Protein AF-A0ABD1VN43-F1 (afdb_monomer_lite)

Structure (mmCIF, N/CA/C/O backbone):
data_AF-A0ABD1VN43-F1
#
_entry.id   AF-A0ABD1VN43-F1
#
loop_
_atom_site.group_PDB
_atom_site.id
_atom_site.type_symbol
_atom_site.label_atom_id
_atom_site.label_alt_id
_atom_site.label_comp_id
_atom_site.label_asym_id
_atom_site.label_entity_id
_atom_site.label_seq_id
_atom_site.pdbx_PDB_ins_code
_atom_site.Cartn_x
_atom_site.Cartn_y
_atom_site.Cartn_z
_atom_site.occupancy
_atom_site.B_iso_or_equiv
_atom_site.auth_seq_id
_atom_site.auth_comp_id
_atom_site.auth_asym_id
_atom_site.auth_atom_id
_atom_site.pdbx_PDB_model_num
ATOM 1 N N . MET A 1 1 ? 14.194 6.201 -24.920 1.00 40.09 1 MET A N 1
ATOM 2 C CA . MET A 1 1 ? 13.255 6.025 -23.794 1.00 40.09 1 MET A CA 1
ATOM 3 C C . MET A 1 1 ? 13.513 4.632 -23.262 1.00 40.09 1 MET A C 1
ATOM 5 O O . MET A 1 1 ? 13.203 3.679 -23.962 1.00 40.09 1 MET A O 1
ATOM 9 N N . GLY A 1 2 ? 14.289 4.538 -22.181 1.00 41.59 2 GLY A N 1
ATOM 10 C CA . GLY A 1 2 ? 14.806 3.268 -21.664 1.00 41.59 2 GLY A CA 1
ATOM 11 C C . GLY A 1 2 ? 13.768 2.525 -20.827 1.00 41.59 2 GLY A C 1
ATOM 12 O O . GLY A 1 2 ? 12.825 3.133 -20.332 1.00 41.59 2 GLY A O 1
ATOM 13 N N . ASP A 1 3 ? 13.968 1.222 -20.649 1.00 49.84 3 ASP A N 1
ATOM 14 C CA . ASP A 1 3 ? 13.135 0.312 -19.844 1.00 49.84 3 ASP A CA 1
ATOM 15 C C . ASP A 1 3 ? 13.022 0.675 -18.341 1.00 49.84 3 ASP A C 1
ATOM 17 O O . ASP A 1 3 ? 12.361 -0.036 -17.590 1.00 49.84 3 ASP A O 1
ATOM 21 N N . SER A 1 4 ? 13.616 1.785 -17.886 1.00 60.03 4 SER A N 1
ATOM 22 C CA . SER A 1 4 ? 13.660 2.220 -16.480 1.00 60.03 4 SER A CA 1
ATOM 23 C C . SER A 1 4 ? 12.332 2.725 -15.912 1.00 60.03 4 SER A C 1
ATOM 25 O O . SER A 1 4 ? 12.195 2.820 -14.696 1.00 60.03 4 SER A O 1
ATOM 27 N N . ASP A 1 5 ? 11.360 3.052 -16.765 1.00 73.88 5 ASP A N 1
ATOM 28 C CA . ASP A 1 5 ? 10.098 3.679 -16.340 1.00 73.88 5 ASP A CA 1
ATOM 29 C C . ASP A 1 5 ? 8.959 2.657 -16.197 1.00 73.88 5 ASP A C 1
ATOM 31 O O . ASP A 1 5 ? 7.789 3.029 -16.085 1.00 73.88 5 ASP A O 1
ATOM 35 N N . ARG A 1 6 ? 9.273 1.356 -16.260 1.00 85.12 6 ARG A N 1
ATOM 36 C CA . ARG A 1 6 ? 8.293 0.270 -16.167 1.00 85.12 6 ARG A CA 1
ATOM 37 C C . ARG A 1 6 ? 8.467 -0.536 -14.887 1.00 85.12 6 ARG A C 1
ATOM 39 O O . ARG A 1 6 ? 9.570 -0.878 -14.480 1.00 85.12 6 ARG A O 1
ATOM 46 N N . CYS A 1 7 ? 7.339 -0.925 -14.312 1.00 85.50 7 CYS A N 1
ATOM 47 C CA . CYS A 1 7 ? 7.265 -1.829 -13.179 1.00 85.50 7 CYS A CA 1
ATOM 48 C C . CYS A 1 7 ? 7.878 -3.194 -13.515 1.00 85.50 7 CYS A C 1
ATOM 50 O O . CYS A 1 7 ? 7.360 -3.900 -14.386 1.00 85.50 7 CYS A O 1
ATOM 52 N N . GLY A 1 8 ? 8.888 -3.627 -12.756 1.00 84.69 8 GLY A N 1
ATOM 53 C CA . GLY A 1 8 ? 9.495 -4.958 -12.905 1.00 84.69 8 GLY A CA 1
ATOM 54 C C . GLY A 1 8 ? 8.541 -6.132 -12.626 1.00 84.69 8 GLY A C 1
ATOM 55 O O . GLY A 1 8 ? 8.804 -7.252 -13.050 1.00 84.69 8 GLY A O 1
ATOM 56 N N . PHE A 1 9 ? 7.401 -5.892 -11.964 1.00 86.12 9 PHE A N 1
ATOM 57 C CA . PHE A 1 9 ? 6.407 -6.931 -11.659 1.00 86.12 9 PHE A CA 1
ATOM 58 C C . PHE A 1 9 ? 5.273 -7.045 -12.681 1.00 86.12 9 PHE A C 1
ATOM 60 O O . PHE A 1 9 ? 4.694 -8.119 -12.831 1.00 86.12 9 PHE A O 1
ATOM 67 N N . CYS A 1 10 ? 4.883 -5.948 -13.339 1.00 89.81 10 CYS A N 1
ATOM 68 C CA . CYS A 1 10 ? 3.709 -5.957 -14.224 1.00 89.81 10 CYS A CA 1
ATOM 69 C C . CYS A 1 10 ? 3.859 -5.159 -15.527 1.00 89.81 10 CYS A C 1
ATOM 71 O O . CYS A 1 10 ? 2.907 -5.084 -16.304 1.00 89.81 10 CYS A O 1
ATOM 73 N N . GLY A 1 11 ? 5.020 -4.546 -15.770 1.00 85.38 11 GLY A N 1
ATOM 74 C CA . GLY A 1 11 ? 5.372 -3.877 -17.024 1.00 85.38 11 GLY A CA 1
ATOM 75 C C . GLY A 1 11 ? 4.639 -2.563 -17.321 1.00 85.38 11 GLY A C 1
ATOM 76 O O . GLY A 1 11 ? 4.839 -1.993 -18.400 1.00 85.38 11 GLY A O 1
ATOM 77 N N . ARG A 1 12 ? 3.782 -2.076 -16.411 1.00 89.31 12 ARG A N 1
ATOM 78 C CA . ARG A 1 12 ? 3.104 -0.770 -16.533 1.00 89.31 12 ARG A CA 1
ATOM 79 C C . ARG A 1 12 ? 4.039 0.379 -16.173 1.00 89.31 12 ARG A C 1
ATOM 81 O O . ARG A 1 12 ? 5.050 0.153 -15.524 1.00 89.31 12 ARG A O 1
ATOM 88 N N . VAL A 1 13 ? 3.674 1.593 -16.586 1.00 87.25 13 VAL A N 1
ATOM 89 C CA . VAL A 1 13 ? 4.410 2.815 -16.232 1.00 87.25 13 VAL A CA 1
ATOM 90 C C . VAL A 1 13 ? 4.478 2.967 -14.718 1.00 87.25 13 VAL A C 1
ATOM 92 O O . VAL A 1 13 ? 3.467 2.819 -14.022 1.00 87.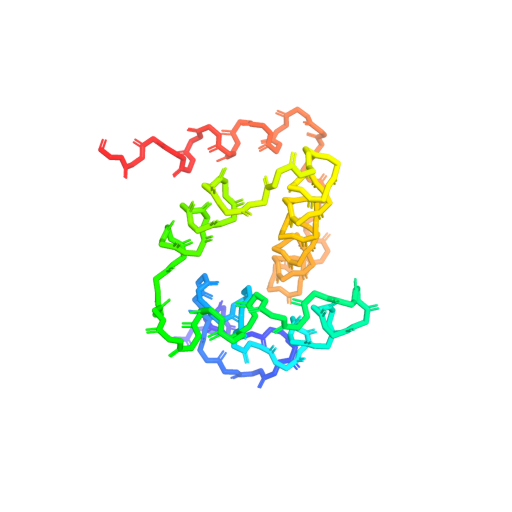25 13 VAL A O 1
ATOM 95 N N . GLU A 1 14 ? 5.679 3.256 -14.242 1.00 84.62 14 GLU A N 1
ATOM 96 C CA . GLU A 1 14 ? 5.994 3.325 -12.833 1.00 84.62 14 GLU A CA 1
ATOM 97 C C . GLU A 1 14 ? 5.598 4.662 -12.205 1.00 84.62 14 GLU A C 1
ATOM 99 O O . GLU A 1 14 ? 5.748 5.730 -12.795 1.00 84.62 14 GLU A O 1
ATOM 104 N N . SER A 1 15 ? 5.079 4.600 -10.981 1.00 87.38 15 SER A N 1
ATOM 105 C CA . SER A 1 15 ? 4.807 5.762 -10.135 1.00 87.38 15 SER A CA 1
ATOM 106 C C . SER A 1 15 ? 4.654 5.304 -8.689 1.00 87.38 15 SER A C 1
ATOM 108 O O . SER A 1 15 ? 4.318 4.152 -8.437 1.00 87.38 15 SER A O 1
ATOM 110 N N . THR A 1 16 ? 4.789 6.203 -7.716 1.00 86.19 16 THR A N 1
ATOM 111 C CA . THR A 1 16 ? 4.587 5.855 -6.297 1.00 86.19 16 THR A CA 1
ATOM 112 C C . THR A 1 16 ? 3.205 5.243 -6.037 1.00 86.19 16 THR A C 1
ATOM 114 O O . THR A 1 16 ? 3.074 4.244 -5.331 1.00 86.19 16 THR A O 1
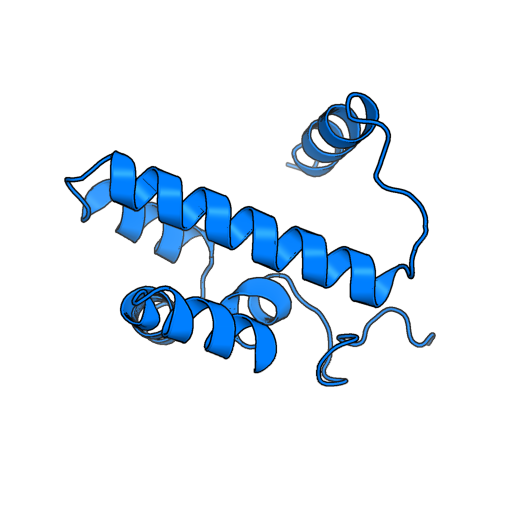ATOM 117 N N . ALA A 1 17 ? 2.164 5.793 -6.669 1.00 88.69 17 ALA A N 1
ATOM 118 C CA . ALA A 1 17 ? 0.815 5.238 -6.632 1.00 88.69 17 ALA A CA 1
ATOM 119 C C . ALA A 1 17 ? 0.754 3.821 -7.226 1.00 88.69 17 ALA A C 1
ATOM 121 O O . ALA A 1 17 ? 0.083 2.934 -6.686 1.00 88.69 17 ALA A O 1
ATOM 122 N N . HIS A 1 18 ? 1.473 3.598 -8.327 1.00 90.81 18 HIS A N 1
ATOM 123 C CA . HIS A 1 18 ? 1.590 2.287 -8.935 1.00 90.81 18 HIS A CA 1
ATOM 124 C C . HIS A 1 18 ? 2.278 1.285 -8.006 1.00 90.81 18 HIS A C 1
ATOM 126 O O . HIS A 1 18 ? 1.645 0.288 -7.648 1.00 90.81 18 HIS A O 1
ATOM 132 N N . ALA A 1 19 ? 3.510 1.579 -7.583 1.00 91.25 19 ALA A N 1
ATOM 133 C CA . ALA A 1 19 ? 4.328 0.735 -6.721 1.00 91.25 19 ALA A CA 1
ATOM 134 C C . ALA A 1 19 ? 3.590 0.294 -5.456 1.00 91.25 19 ALA A C 1
ATOM 136 O O . ALA A 1 19 ? 3.666 -0.869 -5.071 1.00 91.25 19 ALA A O 1
ATOM 137 N N . LEU A 1 20 ? 2.861 1.216 -4.818 1.00 92.19 20 LEU A N 1
ATOM 138 C CA . LEU A 1 20 ? 2.267 0.983 -3.504 1.00 92.19 20 LEU A CA 1
ATOM 139 C C . LEU A 1 20 ? 0.840 0.427 -3.555 1.00 92.19 20 LEU A C 1
ATOM 141 O O . LEU A 1 20 ? 0.483 -0.368 -2.687 1.00 92.19 20 LEU A O 1
ATOM 145 N N . PHE A 1 21 ? 0.015 0.816 -4.535 1.00 93.62 21 PHE A N 1
ATOM 146 C CA . PHE A 1 21 ? -1.431 0.534 -4.488 1.00 93.62 21 PHE A CA 1
ATOM 147 C C . PHE A 1 21 ? -2.008 -0.079 -5.764 1.00 93.62 21 PHE A C 1
ATOM 149 O O . PHE A 1 21 ? -2.961 -0.863 -5.702 1.00 93.62 21 PHE A O 1
ATOM 156 N N . GLN A 1 22 ? -1.480 0.263 -6.942 1.00 93.38 22 GLN A N 1
ATOM 157 C CA . GLN A 1 22 ? -2.094 -0.179 -8.198 1.00 93.38 22 GLN A CA 1
ATOM 158 C C . GLN A 1 22 ? -1.461 -1.456 -8.759 1.00 93.38 22 GLN A C 1
ATOM 160 O O . GLN A 1 22 ? -2.159 -2.215 -9.448 1.00 93.38 22 GLN A O 1
ATOM 165 N N . CYS A 1 23 ? -0.173 -1.692 -8.490 1.00 94.44 23 CYS A N 1
ATOM 166 C CA . CYS A 1 23 ? 0.570 -2.869 -8.926 1.00 94.44 23 CYS A CA 1
ATOM 167 C C . CYS A 1 23 ? -0.130 -4.159 -8.450 1.00 94.44 23 CYS A C 1
ATOM 169 O O . CYS A 1 23 ? -0.504 -4.249 -7.277 1.00 94.44 23 CYS A O 1
ATOM 171 N N . PRO A 1 24 ? -0.343 -5.167 -9.325 1.00 94.94 24 PRO A N 1
ATOM 172 C CA . PRO A 1 24 ? -0.962 -6.432 -8.929 1.00 94.94 24 PRO A CA 1
ATOM 173 C C . PRO A 1 24 ? -0.220 -7.126 -7.783 1.00 94.94 24 PRO A C 1
ATOM 175 O O . PRO A 1 24 ? -0.862 -7.669 -6.887 1.00 94.94 24 PRO A O 1
ATOM 178 N N . TRP A 1 25 ? 1.114 -7.046 -7.782 1.00 94.38 25 TRP A N 1
ATOM 179 C CA . TRP A 1 25 ? 1.947 -7.588 -6.713 1.00 94.38 25 TRP A CA 1
ATOM 180 C C . TRP A 1 25 ? 1.703 -6.861 -5.383 1.00 94.38 25 TRP A C 1
ATOM 182 O O . TRP A 1 25 ? 1.385 -7.500 -4.383 1.00 94.38 25 TRP A O 1
ATOM 192 N N . ALA A 1 26 ? 1.720 -5.525 -5.381 1.00 93.50 26 ALA A N 1
ATOM 193 C CA . ALA A 1 26 ? 1.425 -4.739 -4.182 1.00 93.50 26 ALA A CA 1
ATOM 194 C C . ALA A 1 26 ? 0.015 -5.029 -3.636 1.00 93.50 26 ALA A C 1
ATOM 196 O O . ALA A 1 26 ? -0.168 -5.239 -2.439 1.00 93.50 26 ALA A O 1
ATOM 197 N N . LYS A 1 27 ? -0.989 -5.130 -4.517 1.00 95.44 27 LYS A N 1
ATOM 198 C CA . LYS A 1 27 ? -2.359 -5.528 -4.148 1.00 95.44 27 LYS A CA 1
ATOM 199 C C . LYS A 1 27 ? -2.409 -6.899 -3.471 1.00 95.44 27 LYS A C 1
ATOM 201 O O . LYS A 1 27 ? -3.157 -7.059 -2.507 1.00 95.44 27 LYS A O 1
ATOM 206 N N . ALA A 1 28 ? -1.637 -7.871 -3.956 1.00 93.88 28 ALA A N 1
ATOM 207 C CA . ALA A 1 28 ? -1.538 -9.180 -3.321 1.00 93.88 28 ALA A CA 1
ATOM 208 C C . ALA A 1 28 ? -0.961 -9.065 -1.902 1.00 93.88 28 ALA A C 1
ATOM 210 O O . ALA A 1 28 ? -1.574 -9.586 -0.976 1.00 93.88 28 ALA A O 1
ATOM 211 N N . MET A 1 29 ? 0.106 -8.282 -1.704 1.00 93.88 29 MET A N 1
ATOM 212 C CA . MET A 1 29 ? 0.702 -8.049 -0.377 1.00 93.88 29 MET A CA 1
ATOM 213 C C . MET A 1 29 ? -0.295 -7.435 0.616 1.00 93.88 29 MET A C 1
ATOM 215 O O . MET A 1 29 ? -0.435 -7.917 1.739 1.00 93.88 29 MET A O 1
ATOM 219 N N . TRP A 1 30 ? -1.064 -6.424 0.197 1.00 95.00 30 TRP A N 1
ATOM 220 C CA . TRP A 1 30 ? -2.124 -5.848 1.035 1.00 95.00 30 TRP A CA 1
ATOM 221 C C . TRP A 1 30 ? -3.213 -6.858 1.395 1.00 95.00 30 TRP A C 1
ATOM 223 O O . TRP A 1 30 ? -3.724 -6.852 2.515 1.00 95.00 30 TRP A O 1
ATOM 233 N N . LYS A 1 31 ? -3.590 -7.719 0.446 1.00 94.06 31 LYS A N 1
ATOM 234 C CA . LYS A 1 31 ? -4.600 -8.756 0.660 1.00 94.06 31 LYS A CA 1
ATOM 235 C C . LYS A 1 31 ? -4.098 -9.838 1.620 1.00 94.06 31 LYS A C 1
ATOM 237 O O . LYS A 1 31 ? -4.827 -10.196 2.539 1.00 94.06 31 LYS A O 1
ATOM 242 N N . GLU A 1 32 ? -2.876 -10.324 1.423 1.00 94.38 32 GLU A N 1
ATOM 243 C CA . GLU A 1 32 ? -2.235 -11.349 2.258 1.00 94.38 32 GLU A CA 1
ATOM 244 C C . GLU A 1 32 ? -2.015 -10.869 3.694 1.00 94.38 32 GLU A C 1
ATOM 246 O O . GLU A 1 32 ? -2.243 -11.623 4.635 1.00 94.38 32 GLU A O 1
ATOM 251 N N . ALA A 1 33 ? -1.684 -9.590 3.878 1.00 90.69 33 ALA A N 1
ATOM 252 C CA . ALA A 1 33 ? -1.569 -8.974 5.196 1.00 90.69 33 ALA A CA 1
ATOM 253 C C . ALA A 1 33 ? -2.921 -8.732 5.902 1.00 90.69 33 ALA A C 1
ATOM 255 O O . ALA A 1 33 ? -2.944 -8.207 7.013 1.00 90.69 33 ALA A O 1
ATOM 256 N N . GLY A 1 34 ? -4.058 -9.052 5.268 1.00 92.81 34 GLY A N 1
ATOM 257 C CA . GLY A 1 34 ? -5.393 -8.760 5.805 1.00 92.81 34 GLY A CA 1
ATOM 258 C C . GLY A 1 34 ? -5.764 -7.269 5.782 1.00 92.81 34 GLY A C 1
ATOM 259 O O . GLY A 1 34 ? -6.732 -6.856 6.416 1.00 92.81 34 GLY A O 1
ATOM 260 N N . LEU A 1 35 ? -5.027 -6.450 5.028 1.00 94.75 35 LEU A N 1
ATOM 261 C CA . LEU A 1 35 ? -5.125 -4.987 4.988 1.00 94.75 35 LEU A CA 1
ATOM 262 C C . LEU A 1 35 ? -5.760 -4.472 3.683 1.00 94.75 35 LEU A C 1
ATOM 264 O O . LEU A 1 35 ? -5.500 -3.353 3.243 1.00 94.75 35 LEU A O 1
ATOM 268 N N . TRP A 1 36 ? -6.640 -5.259 3.054 1.00 94.62 36 TRP A N 1
ATOM 269 C CA . TRP A 1 36 ? -7.289 -4.884 1.787 1.00 94.62 36 TRP A CA 1
ATOM 270 C C . TRP A 1 36 ? -8.093 -3.572 1.864 1.00 94.62 36 TRP A C 1
ATOM 272 O O . TRP A 1 36 ? -8.337 -2.922 0.848 1.00 94.62 36 TRP A O 1
ATOM 282 N N . PHE A 1 37 ? -8.496 -3.145 3.064 1.00 93.19 37 PHE A N 1
ATOM 283 C CA . PHE A 1 37 ? -9.164 -1.859 3.258 1.00 93.19 37 PHE A CA 1
ATOM 284 C C . PHE A 1 37 ? -8.289 -0.665 2.839 1.00 93.19 37 PHE A C 1
ATOM 286 O O . PHE A 1 37 ? -8.839 0.322 2.364 1.00 93.19 37 PHE A O 1
ATOM 293 N N . ILE A 1 38 ? -6.956 -0.773 2.911 1.00 93.69 38 ILE A N 1
ATOM 294 C CA . ILE A 1 38 ? -6.024 0.263 2.437 1.00 93.69 38 ILE A CA 1
ATOM 295 C C . ILE A 1 38 ? -6.204 0.512 0.937 1.00 93.69 38 ILE A C 1
ATOM 297 O O . ILE A 1 38 ? -6.298 1.656 0.501 1.00 93.69 38 ILE A O 1
ATOM 301 N N . ILE A 1 39 ? -6.355 -0.559 0.151 1.00 94.56 39 ILE A N 1
ATOM 302 C CA . ILE A 1 39 ? -6.643 -0.459 -1.284 1.00 94.56 39 ILE A CA 1
ATOM 303 C C . ILE A 1 39 ? -8.001 0.205 -1.529 1.00 94.56 39 ILE A C 1
ATOM 305 O O . ILE A 1 39 ? -8.128 1.026 -2.435 1.00 94.56 39 ILE A O 1
ATOM 309 N N . LYS A 1 40 ? -9.017 -0.117 -0.718 1.00 93.19 40 LYS A N 1
ATOM 310 C CA . LYS A 1 40 ? -10.337 0.521 -0.832 1.00 93.19 40 LYS A CA 1
ATOM 311 C C . LYS A 1 40 ? -10.264 2.023 -0.557 1.00 93.19 40 LYS A C 1
ATOM 313 O O . LYS A 1 40 ? -10.847 2.788 -1.312 1.00 93.19 40 LYS A O 1
ATOM 318 N N . ILE A 1 41 ? -9.533 2.435 0.480 1.00 91.56 41 ILE A N 1
ATOM 319 C CA . ILE A 1 41 ? -9.343 3.852 0.824 1.00 91.56 41 ILE A CA 1
ATOM 320 C C . ILE A 1 41 ? -8.624 4.578 -0.307 1.00 91.56 41 ILE A C 1
ATOM 322 O O . ILE A 1 41 ? -9.104 5.617 -0.747 1.00 91.56 41 ILE A O 1
ATOM 326 N N . TYR A 1 42 ? -7.543 3.995 -0.829 1.00 92.25 42 TYR A N 1
ATOM 327 C CA . TYR A 1 42 ? -6.822 4.557 -1.967 1.00 92.25 42 TYR A CA 1
ATOM 328 C C . TYR A 1 42 ? -7.726 4.747 -3.198 1.00 92.25 42 TYR A C 1
ATOM 330 O O . TYR A 1 42 ? -7.653 5.765 -3.869 1.00 92.25 42 TYR A O 1
ATOM 338 N N . PHE A 1 43 ? -8.624 3.809 -3.510 1.00 90.38 43 PHE A N 1
ATOM 339 C CA . PHE A 1 43 ? -9.538 3.999 -4.646 1.00 90.38 43 PHE A CA 1
ATOM 340 C C . PHE A 1 43 ? -10.640 5.034 -4.393 1.00 90.38 43 PHE A C 1
ATOM 342 O O . PHE A 1 43 ? -11.139 5.619 -5.352 1.00 90.38 43 PHE A O 1
ATOM 349 N N . SER A 1 44 ? -11.001 5.283 -3.134 1.00 88.81 44 SER A N 1
ATOM 350 C CA . SER A 1 44 ? -11.902 6.380 -2.763 1.00 88.81 44 SER A CA 1
ATOM 351 C C . SER A 1 44 ? -11.201 7.741 -2.779 1.00 88.81 44 SER A C 1
ATOM 353 O O . SER A 1 44 ? -11.844 8.757 -3.028 1.00 88.81 44 SER A O 1
ATOM 355 N N . CYS A 1 45 ? -9.896 7.763 -2.510 1.00 83.44 45 CYS A N 1
ATOM 356 C CA . CYS A 1 45 ? -9.066 8.957 -2.486 1.00 83.44 45 CYS A CA 1
ATOM 357 C C . CYS A 1 45 ? -7.665 8.603 -3.020 1.00 83.44 45 CYS A C 1
ATOM 359 O O . CYS A 1 45 ? -6.833 8.101 -2.259 1.00 83.44 45 CYS A O 1
ATOM 361 N N . PRO A 1 46 ? -7.407 8.792 -4.331 1.00 81.25 46 PRO A N 1
ATOM 362 C CA . PRO A 1 46 ? -6.210 8.285 -5.009 1.00 81.25 46 PRO A CA 1
ATOM 363 C C . PRO A 1 46 ? -4.957 9.123 -4.735 1.00 81.25 46 PRO A C 1
ATOM 365 O O . PRO A 1 46 ? -4.116 9.295 -5.616 1.00 81.25 46 PRO A O 1
ATOM 368 N N . ASP A 1 47 ? -4.814 9.604 -3.505 1.00 85.00 47 ASP A N 1
ATOM 369 C CA . ASP A 1 47 ? -3.663 10.343 -3.022 1.00 85.00 47 ASP A CA 1
ATOM 370 C C . ASP A 1 47 ? -3.011 9.598 -1.849 1.00 85.00 47 ASP A C 1
ATOM 372 O O . ASP A 1 47 ? -3.660 9.183 -0.887 1.00 85.00 47 ASP A O 1
ATOM 376 N N . PHE A 1 48 ? -1.695 9.399 -1.940 1.00 85.00 48 PHE A N 1
ATOM 377 C CA . PHE A 1 48 ? -0.936 8.667 -0.927 1.00 85.00 48 PHE A CA 1
ATOM 378 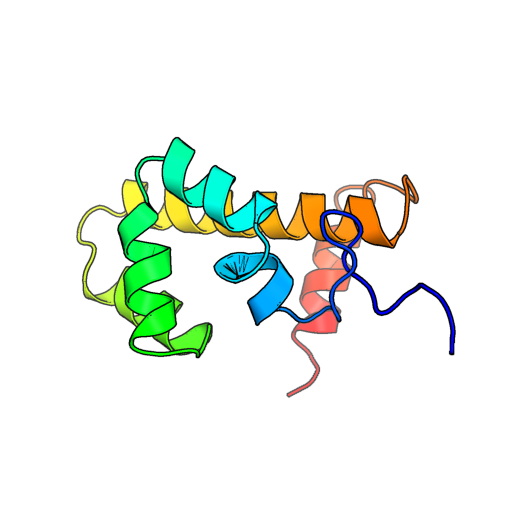C C . PHE A 1 48 ? -0.994 9.339 0.450 1.00 85.00 48 PHE A C 1
ATOM 380 O O . PHE A 1 48 ? -1.132 8.653 1.466 1.00 85.00 48 PHE A O 1
ATOM 387 N N . ARG A 1 49 ? -0.901 10.671 0.489 1.00 87.12 49 ARG A N 1
ATOM 388 C CA . ARG A 1 49 ? -0.932 11.455 1.724 1.00 87.12 49 ARG A CA 1
ATOM 389 C 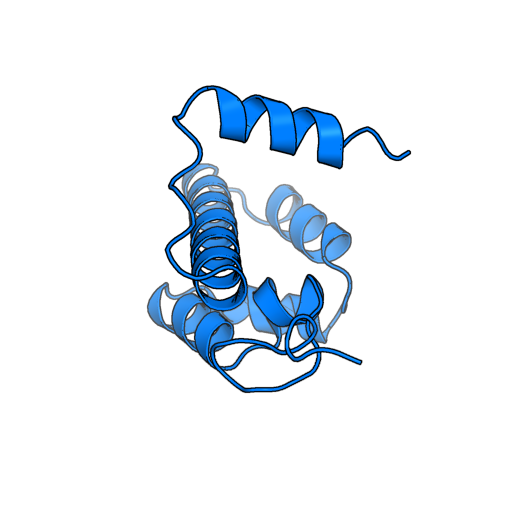C . ARG A 1 49 ? -2.279 11.291 2.412 1.00 87.12 49 ARG A C 1
ATOM 391 O O . ARG A 1 49 ? -2.307 11.084 3.624 1.00 87.12 49 ARG A O 1
ATOM 398 N N . ASP A 1 50 ? -3.368 11.305 1.657 1.00 88.38 50 ASP A N 1
ATOM 399 C CA . ASP A 1 50 ? -4.709 11.160 2.224 1.00 88.38 50 ASP A CA 1
ATOM 400 C C . ASP A 1 50 ? -4.944 9.759 2.812 1.00 88.38 50 ASP A C 1
ATOM 402 O O . ASP A 1 50 ? -5.547 9.631 3.881 1.00 88.38 50 ASP A O 1
ATOM 406 N N . VAL A 1 51 ? -4.366 8.707 2.213 1.00 89.56 51 VAL A N 1
ATOM 407 C CA . VAL A 1 51 ? -4.355 7.363 2.822 1.00 89.56 51 VAL A CA 1
ATOM 408 C C . VAL A 1 51 ? -3.600 7.356 4.157 1.00 89.56 51 VAL A C 1
ATOM 410 O O . VAL A 1 51 ? -4.089 6.782 5.132 1.00 89.56 51 VAL A O 1
ATOM 413 N N . LEU A 1 52 ? -2.432 8.003 4.240 1.00 89.62 52 LEU A N 1
ATOM 414 C CA . LEU A 1 52 ? -1.657 8.078 5.487 1.00 89.62 52 LEU A CA 1
ATOM 415 C C . LEU A 1 52 ? -2.382 8.871 6.581 1.00 89.62 52 LEU A C 1
ATOM 417 O O . LEU A 1 52 ? -2.393 8.464 7.748 1.00 89.62 52 LEU A O 1
ATOM 421 N N . ILE A 1 53 ? -3.013 9.985 6.209 1.00 90.56 53 ILE A N 1
ATOM 422 C CA . ILE A 1 53 ? -3.835 10.784 7.122 1.00 90.56 53 ILE A CA 1
ATOM 423 C C . ILE A 1 53 ? -4.984 9.929 7.649 1.00 90.56 53 ILE A C 1
ATOM 425 O O . ILE A 1 53 ? -5.179 9.846 8.861 1.00 90.56 53 ILE A O 1
ATOM 429 N N . TRP A 1 54 ? -5.684 9.211 6.768 1.00 91.19 54 TRP A N 1
ATOM 430 C CA . TRP A 1 54 ? -6.760 8.322 7.188 1.00 91.19 54 TRP A CA 1
ATOM 431 C C . TRP A 1 54 ? -6.264 7.262 8.179 1.00 91.19 54 TRP A C 1
ATOM 433 O O . TRP A 1 54 ? -6.878 7.082 9.230 1.00 91.19 54 TRP A O 1
ATOM 443 N N . VAL A 1 55 ? -5.136 6.602 7.887 1.00 90.06 55 VAL A N 1
ATOM 444 C CA . VAL A 1 55 ? -4.544 5.554 8.740 1.00 90.06 55 VAL A CA 1
ATOM 445 C C . VAL A 1 55 ? -4.217 6.092 10.130 1.00 90.06 55 VAL A C 1
ATOM 447 O O . VAL A 1 55 ? -4.551 5.457 11.126 1.00 90.06 55 VAL A O 1
ATOM 450 N N . THR A 1 56 ? -3.596 7.266 10.204 1.00 89.25 56 THR A N 1
ATOM 451 C CA . THR A 1 56 ? -3.178 7.867 11.479 1.00 89.25 56 THR A CA 1
ATOM 452 C C . THR A 1 56 ? -4.340 8.436 12.291 1.00 89.25 56 THR A C 1
ATOM 454 O O . THR A 1 56 ? -4.278 8.424 13.517 1.00 89.25 56 THR A O 1
ATOM 457 N N . GLN A 1 57 ? -5.409 8.895 11.637 1.00 90.06 57 GLN A N 1
ATOM 458 C CA . GLN A 1 57 ? -6.577 9.470 12.310 1.00 90.06 57 GLN A CA 1
ATOM 459 C C . GLN A 1 57 ? -7.625 8.430 12.723 1.00 90.06 57 GLN A C 1
ATOM 461 O O . GLN A 1 57 ? -8.299 8.619 13.731 1.00 90.06 57 GLN A O 1
ATOM 466 N N . ASN A 1 58 ? -7.788 7.348 11.953 1.00 89.12 58 ASN A N 1
ATOM 467 C CA . ASN A 1 58 ? -8.900 6.407 12.133 1.00 89.12 58 ASN A CA 1
ATOM 468 C C . ASN A 1 58 ? -8.490 5.099 12.821 1.00 89.12 58 ASN A C 1
ATOM 470 O O . ASN A 1 58 ? -9.355 4.377 13.317 1.00 89.12 58 ASN A O 1
ATOM 474 N N . LEU A 1 59 ? -7.196 4.766 12.869 1.00 88.94 59 LEU A N 1
ATOM 475 C CA . LEU A 1 59 ? -6.731 3.547 13.529 1.00 88.94 59 LEU A CA 1
ATOM 476 C C . LEU A 1 59 ? -6.215 3.856 14.934 1.00 88.94 59 LEU A C 1
ATOM 478 O 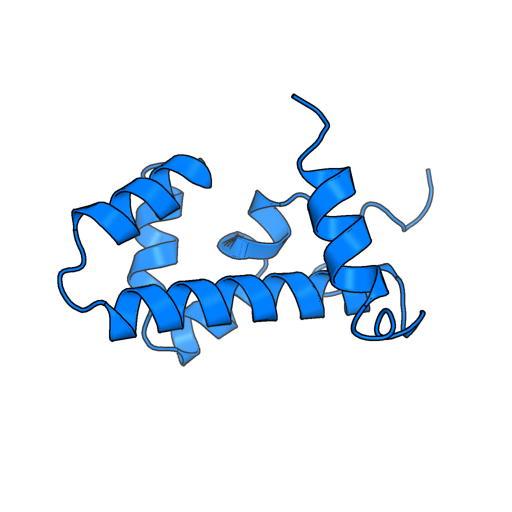O . LEU A 1 59 ? -5.169 4.469 15.116 1.00 88.94 59 LEU A O 1
ATOM 482 N N . MET A 1 60 ? -6.933 3.362 15.943 1.00 80.50 60 MET A N 1
ATOM 483 C CA . MET A 1 60 ? -6.556 3.542 17.351 1.00 80.50 60 MET A CA 1
ATOM 484 C C . MET A 1 60 ? -5.384 2.646 17.780 1.00 80.50 60 MET A C 1
ATOM 486 O O . MET A 1 60 ? -4.658 2.959 18.722 1.00 80.50 60 MET A O 1
ATOM 490 N N . ALA A 1 61 ? -5.190 1.512 17.102 1.00 87.75 61 ALA A N 1
ATOM 491 C CA . ALA A 1 61 ? -4.141 0.559 17.431 1.00 87.75 61 ALA A CA 1
ATOM 492 C C . ALA A 1 61 ? -2.802 0.990 16.813 1.00 87.75 61 ALA A C 1
ATOM 494 O O . ALA A 1 61 ? -2.543 0.739 15.636 1.00 87.75 61 ALA A O 1
ATOM 495 N N . GLN A 1 62 ? -1.913 1.578 17.618 1.00 82.19 62 GLN A N 1
ATOM 496 C CA . GLN A 1 62 ? -0.576 2.002 17.169 1.00 82.19 62 GLN A CA 1
ATOM 497 C C . GLN A 1 62 ? 0.238 0.861 16.539 1.00 82.19 62 GLN A C 1
ATOM 499 O O . GLN A 1 62 ? 0.963 1.081 15.573 1.00 82.19 62 GLN A O 1
ATOM 504 N N . ALA A 1 63 ? 0.077 -0.373 17.031 1.00 80.25 63 ALA A N 1
ATOM 505 C CA . ALA A 1 63 ? 0.710 -1.552 16.441 1.00 80.25 63 ALA A CA 1
ATOM 506 C C . ALA A 1 63 ? 0.236 -1.817 15.000 1.00 80.25 63 ALA A C 1
ATOM 508 O O . ALA A 1 63 ? 1.041 -2.174 14.143 1.00 80.25 63 ALA A O 1
ATOM 509 N N . LEU A 1 64 ? -1.051 -1.591 14.713 1.00 86.75 64 LEU A N 1
ATOM 510 C CA . LEU A 1 64 ? -1.616 -1.731 13.369 1.00 86.75 64 LEU A CA 1
ATOM 511 C C . LEU A 1 64 ? -1.095 -0.633 12.436 1.00 86.75 64 LEU A C 1
ATOM 513 O O . LEU A 1 64 ? -0.727 -0.919 11.300 1.00 86.75 64 LEU A O 1
ATOM 517 N N . VAL A 1 65 ? -1.005 0.605 12.931 1.00 89.19 65 VAL A N 1
ATOM 518 C CA . VAL A 1 65 ? -0.396 1.726 12.200 1.00 89.19 65 VAL A CA 1
ATOM 519 C C . VAL A 1 65 ? 1.060 1.407 11.855 1.00 89.19 65 VAL A C 1
ATOM 521 O O . VAL A 1 65 ? 1.449 1.492 10.692 1.00 89.19 65 VAL A O 1
ATOM 524 N N . GLY A 1 66 ? 1.848 0.957 12.835 1.00 87.25 66 GLY A N 1
ATOM 525 C CA . GLY A 1 66 ? 3.232 0.533 12.620 1.00 87.25 66 GLY A CA 1
ATOM 526 C C . GLY A 1 66 ? 3.349 -0.593 11.591 1.00 87.25 66 GLY A C 1
ATOM 527 O O . GLY A 1 66 ? 4.177 -0.512 10.687 1.00 87.25 66 GLY A O 1
ATOM 528 N N . PHE A 1 67 ? 2.473 -1.599 11.664 1.00 89.38 67 PHE A N 1
ATOM 529 C CA . PHE A 1 67 ? 2.442 -2.699 10.700 1.00 89.38 67 PHE A CA 1
ATOM 530 C C . PHE A 1 67 ? 2.157 -2.221 9.267 1.00 89.38 67 PHE A C 1
ATOM 532 O O . PHE A 1 67 ? 2.841 -2.647 8.336 1.00 89.38 67 PHE A O 1
ATOM 539 N N . ILE A 1 68 ? 1.224 -1.279 9.086 1.00 92.19 68 ILE A N 1
ATOM 540 C CA . ILE A 1 68 ? 0.933 -0.662 7.781 1.00 92.19 68 ILE A CA 1
ATOM 541 C C . ILE A 1 68 ? 2.167 0.063 7.228 1.00 92.19 68 ILE A C 1
ATOM 543 O O . ILE A 1 68 ? 2.500 -0.115 6.056 1.00 92.19 68 ILE A O 1
ATOM 547 N N . PHE A 1 69 ? 2.881 0.834 8.054 1.00 92.31 69 PHE A N 1
ATOM 548 C CA . PHE A 1 69 ? 4.111 1.513 7.627 1.00 92.31 69 PHE A CA 1
ATOM 549 C C . PHE A 1 69 ? 5.236 0.533 7.279 1.00 92.31 69 PHE A C 1
ATOM 551 O O . PHE A 1 69 ? 5.920 0.720 6.271 1.00 92.31 69 PHE A O 1
ATOM 558 N N . CYS A 1 70 ? 5.411 -0.539 8.056 1.00 91.19 70 CYS A N 1
ATOM 559 C CA . CYS A 1 70 ? 6.371 -1.594 7.733 1.00 91.19 70 CYS A CA 1
ATOM 560 C C . CYS A 1 70 ? 6.040 -2.276 6.399 1.00 91.19 70 CYS A C 1
ATOM 562 O O . CYS A 1 70 ? 6.947 -2.555 5.609 1.00 91.19 70 CYS A O 1
ATOM 564 N N . LEU A 1 71 ? 4.756 -2.517 6.120 1.00 92.19 71 LEU A N 1
ATOM 565 C CA . LEU A 1 71 ? 4.327 -3.119 4.863 1.00 92.19 71 LEU A CA 1
ATOM 566 C C . LEU A 1 71 ? 4.516 -2.162 3.677 1.00 92.19 71 LEU A C 1
ATOM 568 O O . LEU A 1 71 ? 5.049 -2.589 2.657 1.00 92.19 71 LEU A O 1
ATOM 572 N N . LEU A 1 72 ? 4.190 -0.871 3.826 1.00 92.50 72 LEU A N 1
ATOM 573 C CA . LEU A 1 72 ? 4.493 0.169 2.829 1.00 92.50 72 LEU A CA 1
ATOM 574 C C . LEU A 1 72 ? 5.980 0.192 2.478 1.00 92.50 72 LEU A C 1
ATOM 576 O O . LEU A 1 72 ? 6.342 0.156 1.304 1.00 92.50 72 LEU A O 1
ATOM 580 N N . TRP A 1 73 ? 6.834 0.212 3.502 1.00 91.69 73 TRP A N 1
ATOM 581 C CA . TRP A 1 73 ? 8.282 0.215 3.327 1.00 91.69 73 TRP A CA 1
ATOM 582 C C . TRP A 1 73 ? 8.777 -1.043 2.608 1.00 91.69 73 TRP A C 1
ATOM 584 O O . TRP A 1 73 ? 9.623 -0.965 1.720 1.00 91.69 73 TRP A O 1
ATOM 594 N N . THR A 1 74 ? 8.220 -2.203 2.958 1.00 89.81 74 THR A N 1
ATOM 595 C CA . THR A 1 74 ? 8.568 -3.486 2.334 1.00 89.81 74 THR A CA 1
ATOM 596 C C . THR A 1 74 ? 8.158 -3.522 0.864 1.00 89.81 74 THR A C 1
ATOM 598 O O . THR A 1 74 ? 8.967 -3.897 0.016 1.00 89.81 74 THR A O 1
ATOM 601 N N . ILE A 1 75 ? 6.929 -3.097 0.551 1.00 90.50 75 ILE A N 1
ATOM 602 C CA . ILE A 1 75 ? 6.419 -3.019 -0.824 1.00 90.50 75 ILE A CA 1
ATOM 603 C C . ILE A 1 75 ? 7.304 -2.085 -1.650 1.00 90.50 75 ILE A C 1
ATOM 605 O O . ILE A 1 75 ? 7.770 -2.480 -2.714 1.00 90.50 75 ILE A O 1
ATOM 609 N N . TRP A 1 76 ? 7.600 -0.890 -1.134 1.00 90.94 76 TRP A N 1
ATOM 610 C CA . TRP A 1 76 ? 8.478 0.079 -1.790 1.00 90.94 76 TRP A CA 1
ATOM 611 C C . TRP A 1 76 ? 9.888 -0.470 -2.040 1.00 90.94 76 TRP A C 1
ATOM 613 O O . TRP A 1 76 ? 10.410 -0.364 -3.147 1.00 90.94 76 TRP A O 1
ATOM 623 N N . GLY A 1 77 ? 10.497 -1.097 -1.029 1.00 87.38 77 GLY A N 1
ATOM 624 C CA . GLY A 1 77 ? 11.836 -1.675 -1.138 1.00 87.38 77 GLY A CA 1
ATOM 625 C C . GLY A 1 77 ? 11.913 -2.746 -2.224 1.00 87.38 77 GLY A C 1
ATOM 626 O O . GLY A 1 77 ? 12.765 -2.668 -3.104 1.00 87.38 77 GLY A O 1
ATOM 627 N N . LYS A 1 78 ? 10.964 -3.689 -2.223 1.00 85.94 78 LYS A N 1
ATOM 628 C CA . LYS A 1 78 ? 10.872 -4.730 -3.258 1.00 85.94 78 LYS A CA 1
ATOM 629 C C . LYS A 1 78 ? 10.574 -4.171 -4.641 1.00 85.94 78 LYS A C 1
ATOM 631 O O . LYS A 1 78 ? 11.081 -4.694 -5.629 1.00 85.94 78 LYS A O 1
ATOM 636 N N . HIS A 1 79 ? 9.801 -3.094 -4.712 1.00 84.75 79 HIS A N 1
ATOM 637 C CA . HIS A 1 79 ? 9.570 -2.377 -5.954 1.00 84.75 79 HIS A CA 1
ATOM 638 C C . HIS A 1 79 ? 10.859 -1.794 -6.542 1.00 84.75 79 HIS A C 1
ATOM 640 O O . HIS A 1 79 ? 11.132 -1.962 -7.729 1.00 84.75 79 HIS A O 1
ATOM 646 N N . ASN A 1 80 ? 11.678 -1.158 -5.707 1.00 82.50 80 ASN A N 1
ATOM 647 C CA . ASN A 1 80 ? 12.936 -0.558 -6.143 1.00 82.50 80 ASN A CA 1
ATOM 648 C C . ASN A 1 80 ? 13.993 -1.606 -6.510 1.00 82.50 80 ASN A C 1
ATOM 650 O O . ASN A 1 80 ? 14.696 -1.417 -7.499 1.00 82.50 80 ASN A O 1
ATOM 654 N N . GLU A 1 81 ? 14.068 -2.717 -5.770 1.00 80.06 81 GLU A N 1
ATOM 655 C CA . GLU A 1 81 ? 14.919 -3.866 -6.123 1.00 80.06 81 GLU A CA 1
ATOM 656 C C . GLU A 1 81 ? 14.575 -4.402 -7.524 1.00 80.06 81 GLU A C 1
ATOM 658 O O . GLU A 1 81 ? 15.466 -4.674 -8.326 1.00 80.06 81 GLU A O 1
ATOM 663 N N . ALA A 1 82 ? 13.284 -4.494 -7.859 1.00 77.38 82 ALA A N 1
ATOM 664 C CA . ALA A 1 82 ? 12.837 -4.998 -9.156 1.00 77.38 82 ALA A CA 1
ATOM 665 C C . ALA A 1 82 ? 13.150 -4.059 -10.338 1.00 77.38 82 ALA A C 1
ATOM 667 O O . ALA A 1 82 ? 13.261 -4.534 -11.466 1.00 77.38 82 ALA A O 1
ATOM 668 N N . ILE A 1 83 ? 13.282 -2.747 -10.105 1.00 69.56 83 ILE A N 1
ATOM 669 C CA . ILE A 1 83 ? 13.613 -1.756 -11.148 1.00 69.56 83 ILE A CA 1
ATOM 670 C C . ILE A 1 83 ? 15.126 -1.628 -11.334 1.00 69.56 83 ILE A C 1
ATOM 672 O O . ILE A 1 83 ? 15.613 -1.553 -12.459 1.00 69.56 83 ILE A O 1
ATOM 676 N N . LEU A 1 84 ? 15.875 -1.566 -10.232 1.00 65.12 84 LEU A N 1
ATOM 677 C CA . LEU A 1 84 ? 17.312 -1.283 -10.257 1.00 65.12 84 LEU A CA 1
ATOM 678 C C . LEU A 1 84 ? 18.166 -2.546 -10.459 1.00 65.12 84 LEU A C 1
ATOM 680 O O . LEU A 1 84 ? 19.379 -2.435 -10.635 1.00 65.12 84 LEU A O 1
ATOM 684 N N . GLY A 1 85 ? 17.552 -3.737 -10.439 1.00 55.41 85 GLY A N 1
ATOM 685 C CA . GLY A 1 85 ? 18.270 -5.000 -10.265 1.00 55.41 85 GLY A CA 1
ATOM 686 C C . GLY A 1 85 ? 18.940 -5.053 -8.889 1.00 55.41 85 GLY A C 1
ATOM 687 O O . GLY A 1 85 ? 18.841 -4.107 -8.112 1.00 55.41 85 GLY A O 1
ATOM 688 N N . ASP A 1 86 ? 19.664 -6.132 -8.579 1.00 49.56 86 ASP A N 1
ATOM 689 C CA . ASP A 1 86 ? 20.436 -6.321 -7.332 1.00 49.56 86 ASP A CA 1
ATOM 690 C C . ASP A 1 86 ? 21.586 -5.297 -7.132 1.00 49.56 86 ASP A C 1
ATOM 692 O O . ASP A 1 86 ? 22.628 -5.604 -6.544 1.00 49.56 86 ASP A O 1
ATOM 696 N N . ILE A 1 87 ? 21.448 -4.056 -7.608 1.00 46.66 87 ILE A N 1
ATOM 697 C CA . ILE A 1 87 ? 22.309 -2.932 -7.266 1.00 46.66 87 ILE A CA 1
ATOM 698 C C . ILE A 1 87 ? 21.995 -2.525 -5.824 1.00 46.66 87 ILE A C 1
ATOM 700 O O . ILE A 1 87 ? 21.321 -1.544 -5.530 1.00 46.66 87 ILE A O 1
ATOM 704 N N . VAL A 1 88 ? 22.570 -3.343 -4.945 1.00 44.94 88 VAL A N 1
ATOM 705 C CA . VAL A 1 88 ? 23.077 -3.034 -3.619 1.00 44.94 88 VAL A CA 1
ATOM 706 C C . VAL A 1 88 ? 22.010 -2.509 -2.667 1.00 44.94 88 VAL A C 1
ATOM 708 O O . VAL A 1 88 ? 21.656 -1.334 -2.666 1.00 44.94 88 VAL A O 1
ATOM 711 N N . VAL A 1 89 ? 21.620 -3.391 -1.739 1.00 47.72 89 VAL A N 1
ATOM 712 C CA . VAL A 1 89 ? 21.267 -3.035 -0.361 1.00 47.72 89 VAL A CA 1
ATOM 713 C C . VAL A 1 89 ? 22.165 -1.877 0.060 1.00 47.72 89 VAL A C 1
ATOM 715 O O . VAL A 1 89 ? 23.327 -2.090 0.408 1.00 47.72 89 VAL A O 1
ATOM 718 N N . LEU A 1 90 ? 21.651 -0.647 -0.034 1.00 44.00 90 LEU A N 1
ATOM 719 C CA . LEU A 1 90 ? 22.371 0.544 0.382 1.00 44.00 90 LEU A CA 1
ATOM 720 C C . LEU A 1 90 ? 22.759 0.298 1.823 1.00 44.00 90 LEU A C 1
ATOM 722 O O . LEU A 1 90 ? 21.906 0.229 2.712 1.00 44.00 90 LEU A O 1
ATOM 726 N N . ASN A 1 91 ? 24.059 0.081 2.002 1.00 42.94 91 ASN A N 1
ATOM 727 C CA . ASN A 1 91 ? 24.714 -0.224 3.255 1.00 42.94 91 ASN A CA 1
ATOM 728 C C . AS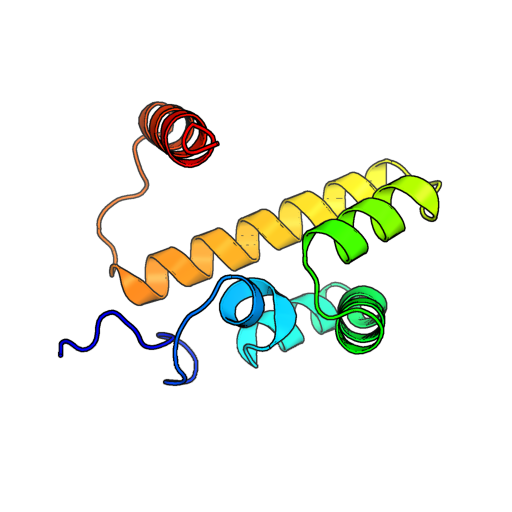N A 1 91 ? 24.043 0.641 4.322 1.00 42.94 91 ASN A C 1
ATOM 730 O O . ASN A 1 91 ? 24.038 1.850 4.132 1.00 42.94 91 ASN A O 1
ATOM 734 N N . ARG A 1 92 ? 23.398 0.055 5.344 1.00 44.00 92 ARG A N 1
ATOM 735 C CA . ARG A 1 92 ? 22.323 0.617 6.214 1.00 44.00 92 ARG A CA 1
ATOM 736 C C . ARG A 1 92 ? 22.392 2.124 6.566 1.00 44.00 92 ARG A C 1
ATOM 738 O O . ARG A 1 92 ? 21.376 2.730 6.881 1.00 44.00 92 ARG A O 1
ATOM 745 N N . LYS A 1 93 ? 23.582 2.725 6.520 1.00 41.97 93 LYS A N 1
ATOM 746 C CA . LYS A 1 93 ? 23.883 4.156 6.679 1.00 41.97 93 LYS A CA 1
ATOM 747 C C . LYS A 1 93 ? 23.560 5.033 5.449 1.00 41.97 93 LYS A C 1
ATOM 749 O O . LYS A 1 93 ? 23.154 6.173 5.627 1.00 41.97 93 LYS A O 1
ATOM 754 N N . GLN A 1 94 ? 23.707 4.539 4.220 1.00 44.56 94 GLN A N 1
ATOM 755 C CA . GLN A 1 94 ? 23.445 5.284 2.977 1.00 44.56 94 GLN A CA 1
ATOM 756 C C . GLN A 1 94 ? 21.955 5.339 2.617 1.00 44.56 94 GLN A C 1
ATOM 758 O O . GLN A 1 94 ? 21.507 6.338 2.063 1.00 44.56 94 GLN A O 1
ATOM 763 N N . ALA A 1 95 ? 21.169 4.325 3.001 1.00 50.78 95 ALA A N 1
ATOM 764 C CA . ALA A 1 95 ? 19.714 4.344 2.835 1.00 50.78 95 ALA A CA 1
ATOM 765 C C . ALA A 1 95 ? 19.069 5.508 3.611 1.00 50.78 95 ALA A C 1
ATOM 767 O O . ALA A 1 95 ? 18.195 6.190 3.088 1.00 50.78 95 ALA A O 1
ATOM 768 N N . VAL A 1 96 ? 19.566 5.804 4.819 1.00 51.56 96 VAL A N 1
ATOM 769 C CA . VAL A 1 96 ? 19.122 6.961 5.618 1.00 51.56 96 VAL A CA 1
ATOM 770 C C . VAL A 1 96 ? 19.458 8.280 4.915 1.00 51.56 96 VAL A C 1
ATOM 772 O O . VAL A 1 96 ? 18.630 9.183 4.877 1.00 51.56 96 VAL A O 1
ATOM 775 N N . VAL A 1 97 ? 20.640 8.384 4.302 1.00 50.12 97 VAL A N 1
ATOM 776 C CA . VAL A 1 97 ? 21.065 9.594 3.580 1.00 50.12 97 VAL A CA 1
ATOM 777 C C . VAL A 1 97 ? 20.221 9.825 2.324 1.00 50.12 97 VAL A C 1
ATOM 779 O O . VAL A 1 97 ? 19.819 10.956 2.074 1.00 50.12 97 VAL A O 1
ATOM 782 N N . LEU A 1 98 ? 19.881 8.777 1.570 1.00 47.69 98 LEU A N 1
ATOM 783 C CA . LEU A 1 98 ? 19.020 8.907 0.389 1.00 47.69 98 LEU A CA 1
ATOM 784 C C . LEU A 1 98 ? 17.565 9.217 0.748 1.00 47.69 98 LEU A C 1
ATOM 786 O O . LEU A 1 98 ? 16.956 10.037 0.069 1.00 47.69 98 LEU A O 1
ATOM 790 N N . VAL A 1 99 ? 17.036 8.670 1.849 1.00 54.03 99 VAL A N 1
ATOM 791 C CA . VAL A 1 99 ? 15.726 9.082 2.384 1.00 54.03 99 VAL A CA 1
ATOM 792 C C . VAL A 1 99 ? 15.742 10.571 2.743 1.00 54.03 99 VAL A C 1
ATOM 794 O O . VAL A 1 99 ? 14.872 11.308 2.288 1.00 54.03 99 VAL A O 1
ATOM 797 N N . ILE A 1 100 ? 16.772 11.044 3.451 1.00 51.41 100 ILE A N 1
ATOM 798 C CA . ILE A 1 100 ? 16.910 12.460 3.834 1.00 51.41 100 ILE A CA 1
ATOM 799 C C . ILE A 1 100 ? 17.068 13.380 2.611 1.00 51.41 100 ILE A C 1
ATOM 801 O O . ILE A 1 100 ? 16.522 14.479 2.603 1.00 51.41 100 ILE A O 1
ATOM 805 N N . ILE A 1 101 ? 17.795 12.956 1.574 1.00 49.91 101 ILE A N 1
ATOM 806 C CA . ILE A 1 101 ? 17.978 13.749 0.347 1.00 49.91 101 ILE A CA 1
ATOM 807 C C . ILE A 1 101 ? 16.702 13.744 -0.510 1.00 49.91 101 ILE A C 1
ATOM 809 O O . ILE A 1 101 ? 16.345 14.778 -1.069 1.00 49.91 101 ILE A O 1
ATOM 813 N N . SER A 1 102 ? 15.978 12.621 -0.572 1.00 50.44 102 SER A N 1
ATOM 814 C CA . SER A 1 102 ? 14.708 12.519 -1.307 1.00 50.44 102 SER A CA 1
ATOM 815 C C . SER A 1 102 ? 13.564 13.311 -0.661 1.00 50.44 102 SER A C 1
ATOM 817 O O . SER A 1 102 ? 12.669 13.756 -1.366 1.00 50.44 102 SER A O 1
ATOM 819 N N . GLN A 1 103 ? 13.624 13.547 0.655 1.00 44.97 103 GLN A N 1
ATOM 820 C CA . GLN A 1 103 ? 12.690 14.412 1.390 1.00 44.97 103 GLN A CA 1
ATOM 821 C C . GLN A 1 103 ? 13.067 15.901 1.357 1.00 44.97 103 GLN A C 1
ATOM 823 O O . GLN A 1 103 ? 12.375 16.715 1.956 1.00 44.97 103 GLN A O 1
ATOM 828 N N . LYS A 1 104 ? 14.168 16.270 0.690 1.00 44.12 104 LYS A N 1
ATOM 829 C CA . LYS A 1 104 ? 14.685 17.646 0.654 1.00 44.12 104 LYS A CA 1
ATOM 830 C C . LYS A 1 104 ? 14.313 18.439 -0.603 1.00 44.12 104 LYS A C 1
ATOM 832 O O . LYS A 1 104 ? 14.827 19.537 -0.777 1.00 44.12 104 LYS A O 1
ATOM 837 N N . TRP A 1 105 ? 13.451 17.896 -1.459 1.00 41.53 105 TRP A N 1
ATOM 838 C CA . TRP A 1 105 ? 12.840 18.631 -2.570 1.00 41.53 105 TRP A CA 1
ATOM 839 C C . TRP A 1 105 ? 11.406 19.038 -2.204 1.00 41.53 105 TRP A C 1
ATOM 841 O O . TRP A 1 105 ? 10.446 18.571 -2.812 1.00 41.53 105 TRP A O 1
ATOM 851 N N . GLU A 1 106 ? 11.301 19.893 -1.185 1.00 40.22 106 GLU A N 1
ATOM 852 C CA . GLU A 1 106 ? 10.253 20.915 -1.045 1.00 40.22 106 GLU A CA 1
ATOM 853 C C . GLU A 1 106 ? 10.927 22.289 -1.124 1.00 40.22 106 GLU A C 1
ATOM 855 O O . GLU A 1 106 ? 12.000 22.449 -0.490 1.00 40.22 106 GLU A O 1
#

Foldseek 3Di:
DDQLQAFLQPGDGDDLLCLQAVPPVNCVLCVVVVNNVLNVQCVVPVDPVSSLVCLVPPDPDVVVNVVSVVSSVVSVVVRVCSNVPPPDPCPVVVVVVVVVVVVPPD

pLDDT: mean 78.47, std 18.57, range [40.09, 95.44]

Radius of gyration: 14.62 Å; chains: 1; bounding box: 37×32×41 Å

Secondary structure (DSSP, 8-state):
--GGGB-TTT-SBP-HHIIIIISHHHHHHHHHTT-HHHHHHHHHS--HHHHHHHHHHH---HHHHHHHHHHHHHHHHHHHHHHH-S-----HHHHHHHHHHHTT--

Organism: NCBI:txid205694

Sequence (106 aa):
MGDSDRCGFCGRVESTAHALFQCPWAKAMWKEAGLWFIIKIYFSCPDFRDVLIWVTQNLMAQALVGFIFCLLWTIWGKHNEAILGDIVVLNRKQAVVLVIISQKWE